Protein AF-A0A3D4FXZ5-F1 (afdb_monomer)

Radius of gyration: 31.07 Å; Cα contacts (8 Å, |Δi|>4): 32; chains: 1; bounding box: 58×15×91 Å

Sequence (94 aa):
VLVVLSLSMVFAALNGDQRVTLRFGLATLYRVPVTAVVFGALILGVVVMLVAGIHSDLKVRRILRERLAEEDREEKARAVDRSQRDLFEGEHPG

Mean predicted aligned error: 10.29 Å

Solvent-accessible surface area (backbone atoms only — not comparable to full-atom values): 5367 Å² total; per-residue (Å²): 107,67,70,58,53,52,50,51,50,52,50,41,69,77,31,65,84,42,56,40,71,48,75,71,87,87,50,73,48,74,68,40,43,48,51,58,52,55,56,47,51,53,52,49,50,54,51,52,52,51,53,53,48,52,55,49,52,54,50,52,54,48,54,54,50,52,52,54,56,50,52,55,50,55,51,51,53,52,52,53,53,50,55,48,50,57,60,65,67,70,68,70,83,125

Secondary structure (DSSP, 8-state):
-HHHHHHHHHHHHHHTT-EEEEE-SS-EEEEEEHHHHHHHHHHHHHHHHHHHHHHHHHHHHHHHHHHHHHHHHHHHHHHHHHHHHHHHHTT---

Foldseek 3Di:
DVVVVVVLVVCCVVQVQPFDWDDPPVDIDGRHRPNCVVVVVVVVVVVVVVVVVVVVVVVVVVVVVVVVVVVVVVVVVVVVVVVVVVVVVVPDDD

Nearest PDB structures (foldseek):
  6nr9-assembly1_6  TM=3.259E-01  e=6.014E+00  Homo sapiens

pLDDT: mean 88.11, std 11.76, range [48.38, 98.25]

Structure (mmCIF, N/CA/C/O backbone):
data_AF-A0A3D4FXZ5-F1
#
_entry.id   AF-A0A3D4FXZ5-F1
#
loop_
_atom_site.group_PDB
_atom_site.id
_atom_site.type_symbol
_atom_site.label_atom_id
_atom_site.label_alt_id
_atom_site.label_comp_id
_atom_site.label_asym_id
_atom_site.label_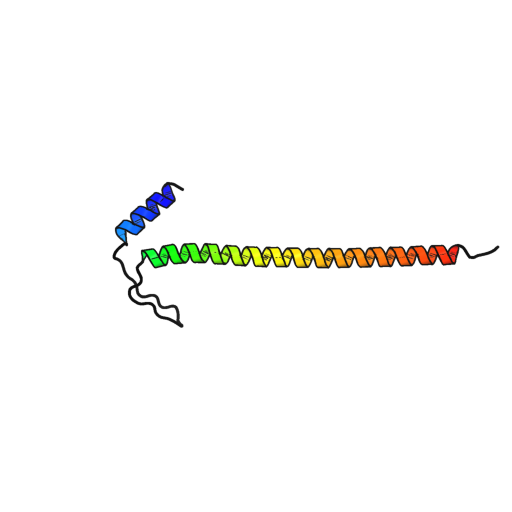entity_id
_atom_site.label_seq_id
_atom_site.pdbx_PDB_ins_code
_atom_site.Cartn_x
_atom_site.Cartn_y
_atom_site.Cartn_z
_atom_site.occupancy
_atom_site.B_iso_or_equiv
_atom_site.auth_seq_id
_atom_site.auth_comp_id
_atom_site.auth_asym_id
_atom_site.auth_atom_id
_atom_site.pdbx_PDB_model_num
ATOM 1 N N . VAL A 1 1 ? -17.551 4.157 -1.892 1.00 88.69 1 VAL A N 1
ATOM 2 C CA . VAL A 1 1 ? -17.009 5.124 -0.903 1.00 88.69 1 VAL A CA 1
ATOM 3 C C . VAL A 1 1 ? -17.890 5.224 0.335 1.00 88.69 1 VAL A C 1
ATOM 5 O O . VAL A 1 1 ? -17.376 4.950 1.407 1.00 88.69 1 VAL A O 1
ATOM 8 N N . LEU A 1 2 ? -19.197 5.509 0.211 1.00 95.44 2 LEU A N 1
ATOM 9 C CA . LEU A 1 2 ? -20.112 5.593 1.366 1.00 95.44 2 LEU A CA 1
ATOM 10 C C . LEU A 1 2 ? -20.055 4.365 2.285 1.00 95.44 2 LEU A C 1
ATOM 12 O O . LEU A 1 2 ? -19.761 4.525 3.456 1.00 95.44 2 LEU A O 1
ATOM 16 N N . VAL A 1 3 ? -20.206 3.150 1.743 1.00 96.75 3 VAL A N 1
ATOM 17 C CA . VAL A 1 3 ? -20.126 1.900 2.530 1.00 96.75 3 VAL A CA 1
ATOM 18 C C . VAL A 1 3 ? -18.813 1.783 3.310 1.00 96.75 3 VAL A C 1
ATOM 20 O O . VAL A 1 3 ? -18.818 1.405 4.476 1.00 96.75 3 VAL A O 1
ATOM 23 N N . VAL A 1 4 ? 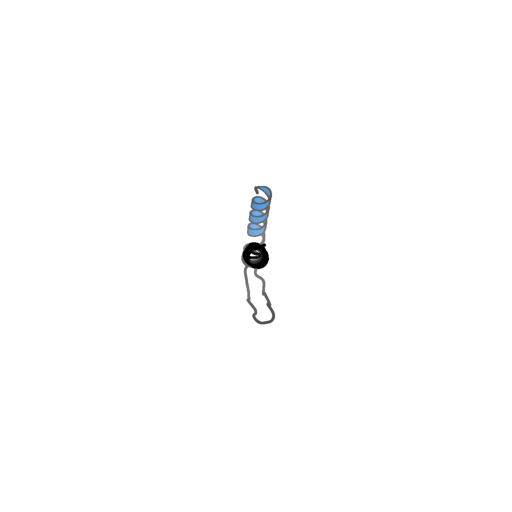-17.692 2.140 2.678 1.00 92.69 4 VAL A N 1
ATOM 24 C CA . VAL A 1 4 ? -16.367 2.097 3.311 1.00 92.69 4 VAL A CA 1
ATOM 25 C C . VAL A 1 4 ? -16.303 3.098 4.461 1.00 92.69 4 VAL A C 1
ATOM 27 O O . VAL A 1 4 ? -15.902 2.724 5.555 1.00 92.69 4 VAL A O 1
ATOM 30 N N . LEU A 1 5 ? -16.766 4.333 4.245 1.00 94.81 5 LEU A N 1
ATOM 31 C CA . LEU A 1 5 ? -16.819 5.360 5.287 1.00 94.81 5 LEU A CA 1
ATOM 32 C C . LEU A 1 5 ? -17.716 4.938 6.455 1.00 94.81 5 LEU A C 1
ATOM 34 O O . LEU A 1 5 ? -17.315 5.078 7.607 1.00 94.81 5 LEU A O 1
ATOM 38 N N . SER A 1 6 ? -18.892 4.374 6.168 1.00 97.06 6 SER A N 1
ATOM 39 C CA . SER A 1 6 ? -19.811 3.854 7.183 1.00 97.06 6 SER A CA 1
ATOM 40 C C . SER A 1 6 ? -19.146 2.766 8.024 1.00 97.06 6 SER A C 1
ATOM 42 O O . SER A 1 6 ? -19.159 2.847 9.251 1.00 97.06 6 SER A O 1
ATOM 44 N N . LEU A 1 7 ? -18.509 1.781 7.381 1.00 95.31 7 LEU A N 1
ATOM 45 C CA . LEU A 1 7 ? -17.785 0.717 8.078 1.00 95.31 7 LEU A CA 1
ATOM 46 C C . LEU A 1 7 ? -16.626 1.269 8.906 1.00 95.31 7 LEU A C 1
ATOM 48 O O . LEU A 1 7 ? -16.460 0.866 10.052 1.00 95.31 7 LEU A O 1
ATOM 52 N N . SER A 1 8 ? -15.838 2.196 8.357 1.00 93.62 8 SER A N 1
ATOM 53 C CA . SER A 1 8 ? -14.726 2.823 9.074 1.00 93.62 8 SER A CA 1
ATOM 54 C C . SER A 1 8 ? -15.200 3.579 10.312 1.00 93.62 8 SER A C 1
ATOM 56 O O . SER A 1 8 ? -14.563 3.485 11.359 1.00 93.62 8 SER A O 1
ATOM 58 N N . MET A 1 9 ? -16.324 4.291 10.218 1.00 94.69 9 MET A N 1
ATOM 59 C CA . MET A 1 9 ? -16.892 5.042 11.335 1.00 94.69 9 MET A CA 1
ATOM 60 C C . MET A 1 9 ? -17.432 4.111 12.425 1.00 94.69 9 MET A C 1
ATOM 62 O O . MET A 1 9 ? -17.119 4.308 13.597 1.00 94.69 9 MET A O 1
ATOM 66 N N . VAL A 1 10 ? -18.163 3.054 12.049 1.00 95.50 10 VAL A N 1
ATOM 67 C CA . VAL A 1 10 ? -18.631 2.018 12.989 1.00 95.50 10 VAL A CA 1
ATOM 68 C C . VAL A 1 10 ? -17.447 1.318 13.650 1.00 95.50 10 VAL A C 1
ATOM 70 O O . VAL A 1 10 ? -17.409 1.178 14.869 1.00 95.50 10 VAL A O 1
ATOM 73 N N . PHE A 1 11 ? -16.442 0.929 12.869 1.00 94.06 11 PHE A N 1
ATOM 74 C CA . PHE A 1 11 ? -15.235 0.295 13.382 1.00 94.06 11 PHE A CA 1
ATOM 75 C C . PHE A 1 11 ? -14.514 1.190 14.396 1.00 94.06 11 PHE A C 1
ATOM 77 O O . PHE A 1 11 ? -14.183 0.732 15.488 1.00 94.06 11 PHE A O 1
ATOM 84 N N . ALA A 1 12 ? -14.315 2.468 14.069 1.00 92.38 12 ALA A N 1
ATOM 85 C CA . ALA A 1 12 ? -13.674 3.423 14.964 1.00 92.38 12 ALA A CA 1
ATOM 86 C C . ALA A 1 12 ? -14.484 3.649 16.249 1.00 92.38 12 ALA A C 1
ATOM 88 O O . ALA A 1 12 ? -13.897 3.690 17.327 1.00 92.38 12 ALA A O 1
ATOM 89 N N . ALA A 1 13 ? -15.813 3.738 16.151 1.00 92.75 13 ALA A N 1
ATOM 90 C CA . ALA A 1 13 ? -16.690 3.898 17.308 1.00 92.75 13 ALA A CA 1
ATOM 91 C C . ALA A 1 13 ? -16.638 2.683 18.249 1.00 92.75 13 ALA A C 1
ATOM 93 O O . ALA A 1 13 ? -16.564 2.851 19.463 1.00 92.75 13 ALA A O 1
ATOM 94 N N . LEU A 1 14 ? -16.623 1.465 17.700 1.00 94.25 14 LEU A N 1
ATOM 95 C CA . LEU A 1 14 ? -16.597 0.227 18.488 1.00 94.25 14 LEU A CA 1
ATOM 96 C C . LEU A 1 14 ? -15.221 -0.080 19.097 1.00 94.25 14 LEU A C 1
ATOM 98 O O . LEU A 1 14 ? -15.145 -0.741 20.126 1.00 94.25 14 LEU A O 1
ATOM 102 N N . ASN A 1 15 ? -14.136 0.386 18.472 1.00 93.19 15 ASN A N 1
ATOM 103 C CA . ASN A 1 15 ? -12.764 0.018 18.844 1.00 93.19 15 ASN A CA 1
ATOM 104 C C . ASN A 1 15 ? -11.939 1.201 19.381 1.00 93.19 15 ASN A C 1
ATOM 106 O O . ASN A 1 15 ? -10.730 1.064 19.566 1.00 93.19 15 ASN A O 1
ATOM 110 N N . GLY A 1 16 ? -12.555 2.365 19.614 1.00 84.38 16 GLY A N 1
ATOM 111 C CA . GLY A 1 16 ? -11.852 3.614 19.931 1.00 84.38 16 GLY A CA 1
ATOM 112 C C . GLY A 1 16 ? -10.969 3.556 21.181 1.00 84.38 16 GLY A C 1
ATOM 113 O O . GLY A 1 16 ? -9.898 4.160 21.193 1.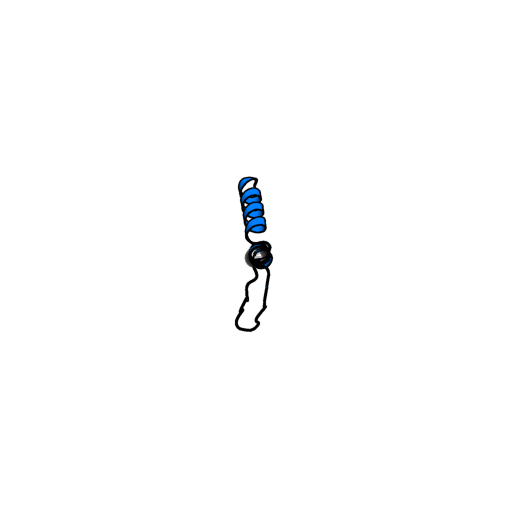00 84.38 16 GLY A O 1
ATOM 114 N N . ASP A 1 17 ? -11.371 2.786 22.195 1.00 90.38 17 ASP A N 1
ATOM 115 C CA . ASP A 1 17 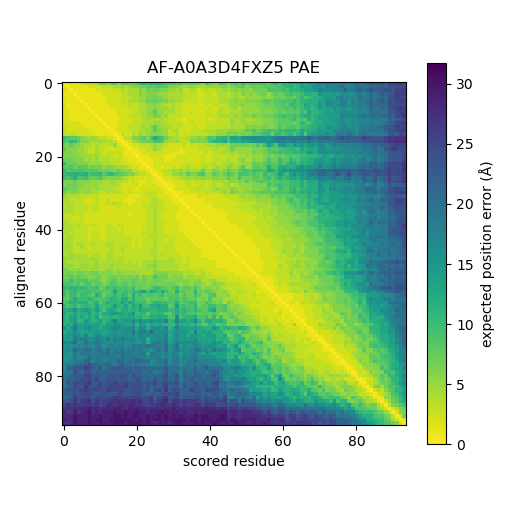? -10.593 2.592 23.428 1.00 90.38 17 ASP A CA 1
ATOM 116 C C . ASP A 1 17 ? -9.820 1.259 23.458 1.00 90.38 17 ASP A C 1
ATOM 118 O O . ASP A 1 17 ? -9.035 0.984 24.369 1.00 90.38 17 ASP A O 1
ATOM 122 N N . GLN A 1 18 ? -9.986 0.415 22.433 1.00 93.81 18 GLN A N 1
ATOM 123 C CA . GLN A 1 18 ? -9.304 -0.870 22.383 1.00 93.81 18 GLN A CA 1
ATOM 124 C C . GLN A 1 18 ? -7.825 -0.672 22.057 1.00 93.81 18 GLN A C 1
ATOM 126 O O . GLN A 1 18 ? -7.447 -0.072 21.046 1.00 93.81 18 GLN A O 1
ATOM 131 N N . ARG A 1 19 ? -6.966 -1.219 22.919 1.00 95.38 19 ARG A N 1
ATOM 132 C CA . ARG A 1 19 ? -5.510 -1.132 22.799 1.00 95.38 19 ARG A CA 1
ATOM 133 C C . ARG A 1 19 ? -4.899 -2.520 22.740 1.00 95.38 19 ARG A C 1
ATOM 135 O O . ARG A 1 19 ? -5.280 -3.405 23.499 1.00 95.38 19 ARG A O 1
ATOM 142 N N . VAL A 1 20 ? -3.918 -2.688 21.866 1.00 94.75 20 VAL A N 1
ATOM 143 C CA . VAL A 1 20 ? -3.225 -3.954 21.616 1.00 94.75 20 VAL A CA 1
ATOM 144 C C . VAL A 1 20 ? -1.717 -3.783 21.744 1.00 94.75 20 VAL A C 1
ATOM 146 O O . VAL A 1 20 ? -1.174 -2.687 21.598 1.00 94.75 20 VAL A O 1
ATOM 149 N N . THR A 1 21 ? -1.030 -4.881 22.031 1.00 96.25 21 THR A N 1
ATOM 150 C CA . THR A 1 21 ? 0.433 -4.933 22.008 1.00 96.25 21 THR A CA 1
ATOM 151 C C . THR A 1 21 ? 0.871 -5.510 20.670 1.00 96.25 21 THR A C 1
ATOM 153 O O . THR A 1 21 ? 0.532 -6.649 20.353 1.00 96.25 21 THR A O 1
ATOM 156 N N . LEU A 1 22 ? 1.622 -4.741 19.884 1.00 95.19 22 LEU A N 1
ATOM 157 C CA . LEU A 1 22 ? 2.171 -5.187 18.607 1.00 95.19 22 LEU A CA 1
ATOM 158 C C . LEU A 1 22 ? 3.608 -5.649 18.790 1.00 95.19 22 LEU A C 1
ATOM 160 O O . LEU A 1 22 ? 4.444 -4.914 19.308 1.00 95.19 22 LEU A O 1
ATOM 164 N N . ARG A 1 23 ? 3.904 -6.859 18.320 1.00 95.12 23 ARG A N 1
ATOM 165 C CA . ARG A 1 23 ? 5.250 -7.435 18.313 1.00 95.12 23 ARG A CA 1
ATOM 166 C C . ARG A 1 23 ? 5.690 -7.616 16.866 1.00 95.12 23 ARG A C 1
ATOM 168 O O . ARG A 1 23 ? 5.134 -8.443 16.156 1.00 95.12 23 ARG A O 1
ATOM 175 N N . PHE A 1 24 ? 6.703 -6.866 16.454 1.00 91.50 24 PHE A N 1
ATOM 176 C CA . PHE A 1 24 ? 7.275 -6.891 15.102 1.00 91.50 24 PHE A CA 1
ATOM 177 C C . PHE A 1 24 ? 8.547 -7.752 15.015 1.00 91.50 24 PHE A C 1
ATOM 179 O O . PHE A 1 24 ? 9.336 -7.617 14.085 1.00 91.50 24 PHE A O 1
ATOM 186 N N . GLY A 1 25 ? 8.805 -8.592 16.021 1.00 92.69 25 GLY A N 1
ATOM 187 C CA . GLY A 1 25 ? 10.046 -9.361 16.158 1.00 92.69 25 GLY A CA 1
ATOM 188 C C . GLY A 1 25 ? 11.206 -8.521 16.702 1.00 92.69 25 GLY A C 1
ATOM 189 O O . GLY A 1 25 ? 11.719 -8.831 17.771 1.00 92.69 25 GLY A O 1
ATOM 190 N N . LEU A 1 26 ? 11.566 -7.430 16.017 1.00 94.69 26 LEU A N 1
ATOM 191 C CA . LEU A 1 26 ? 12.666 -6.526 16.405 1.00 94.69 26 LEU A CA 1
ATOM 192 C C . LEU A 1 26 ? 12.239 -5.418 17.378 1.00 94.69 26 LEU A C 1
ATOM 194 O O . LEU A 1 26 ? 13.060 -4.872 18.108 1.00 94.69 26 LEU A O 1
ATOM 198 N N . ALA A 1 27 ? 10.951 -5.078 17.385 1.00 93.56 27 ALA A N 1
ATOM 199 C CA . ALA A 1 27 ? 10.384 -4.034 18.226 1.00 93.56 27 ALA A CA 1
ATOM 200 C C . ALA A 1 27 ? 9.034 -4.479 18.788 1.00 93.56 27 ALA A C 1
ATOM 202 O O . ALA A 1 27 ? 8.286 -5.216 18.139 1.00 93.56 27 ALA A O 1
ATOM 203 N N . THR A 1 28 ? 8.712 -4.014 19.993 1.00 94.69 28 THR A N 1
ATOM 204 C CA . THR A 1 28 ? 7.398 -4.220 20.609 1.00 94.69 28 THR A CA 1
ATOM 205 C C . THR A 1 28 ? 6.791 -2.873 20.959 1.00 94.69 28 THR A C 1
ATOM 207 O O . THR A 1 28 ? 7.400 -2.084 21.677 1.00 94.69 28 THR A O 1
ATOM 210 N N . LEU A 1 29 ? 5.591 -2.617 20.449 1.00 94.62 29 LEU A N 1
ATOM 211 C CA . LEU A 1 29 ? 4.814 -1.424 20.740 1.00 94.62 29 LEU A CA 1
ATOM 212 C C . LEU A 1 29 ? 3.656 -1.808 21.657 1.00 94.62 29 LEU A C 1
ATOM 214 O O . LEU A 1 29 ? 2.802 -2.618 21.301 1.00 94.62 29 LEU A O 1
ATOM 218 N N . TYR A 1 30 ? 3.632 -1.225 22.850 1.00 95.31 30 TYR A N 1
ATOM 219 C CA . TYR A 1 30 ? 2.624 -1.520 23.861 1.00 95.31 30 TYR A CA 1
ATOM 220 C C . TYR A 1 30 ? 1.450 -0.547 23.781 1.00 95.31 30 TYR A C 1
ATOM 222 O O . TYR A 1 30 ? 1.634 0.647 23.553 1.00 95.31 30 TYR A O 1
ATOM 230 N N . ARG A 1 31 ? 0.241 -1.059 24.049 1.00 94.19 31 ARG A N 1
ATOM 231 C CA . ARG A 1 31 ? -0.999 -0.270 24.190 1.00 94.19 31 ARG A CA 1
ATOM 232 C C . ARG A 1 31 ? -1.327 0.620 22.980 1.00 94.19 31 ARG A C 1
ATOM 234 O O . ARG A 1 31 ? -1.867 1.720 23.140 1.00 94.19 31 ARG A O 1
ATOM 241 N N . VAL A 1 32 ? -1.039 0.125 21.782 1.00 94.62 32 VAL A N 1
ATOM 242 C CA . VAL A 1 32 ? -1.345 0.803 20.522 1.00 94.62 32 VAL A CA 1
ATOM 243 C C . VAL A 1 32 ? -2.855 0.742 20.276 1.00 94.62 32 VAL A C 1
ATOM 245 O O . VAL A 1 32 ? -3.418 -0.352 20.346 1.00 94.62 32 VAL A O 1
ATOM 248 N N . PRO A 1 33 ? -3.533 1.867 19.993 1.00 95.12 33 PRO A N 1
ATOM 249 C CA . PRO A 1 33 ? -4.947 1.854 19.628 1.00 95.12 33 PRO A CA 1
ATOM 250 C C . PRO A 1 33 ? -5.191 0.976 18.396 1.00 95.12 33 PRO A C 1
ATOM 252 O O . PRO A 1 33 ? -4.500 1.123 17.387 1.00 95.12 33 PRO A O 1
ATOM 255 N N . VAL A 1 34 ? -6.182 0.084 18.449 1.00 94.81 34 VAL A N 1
ATOM 256 C CA . VAL A 1 34 ? -6.512 -0.830 17.337 1.00 94.81 34 VAL A CA 1
ATOM 257 C C . VAL A 1 34 ? -6.851 -0.056 16.065 1.00 94.81 34 VAL A C 1
ATOM 259 O O . VAL A 1 34 ? -6.444 -0.439 14.969 1.00 94.81 34 VAL A O 1
ATOM 262 N N . THR A 1 35 ? -7.533 1.078 16.208 1.00 93.62 35 THR A N 1
ATOM 263 C CA . THR A 1 35 ? -7.840 1.985 15.099 1.00 93.62 35 THR A CA 1
ATOM 264 C C . THR A 1 35 ? -6.570 2.455 14.389 1.00 93.62 35 THR A C 1
ATOM 266 O O . THR A 1 35 ? -6.468 2.321 13.171 1.00 93.62 35 THR A O 1
ATOM 269 N N . ALA A 1 36 ? -5.561 2.911 15.137 1.00 92.81 36 ALA A N 1
ATOM 270 C CA . ALA A 1 36 ? -4.280 3.341 14.581 1.00 92.81 36 ALA A CA 1
ATOM 271 C C . ALA A 1 36 ? -3.555 2.206 13.842 1.00 92.81 36 ALA A C 1
ATOM 273 O O . ALA A 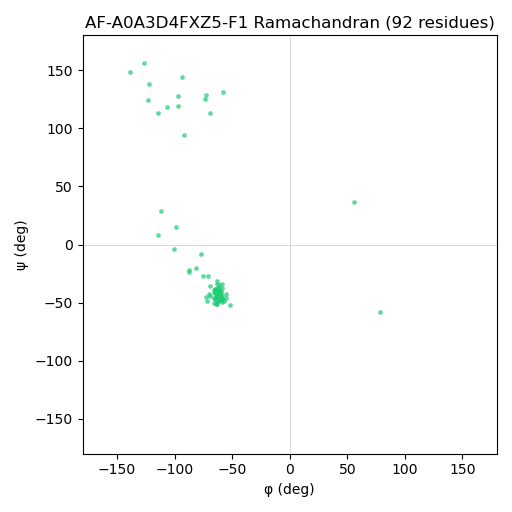1 36 ? -2.959 2.443 12.795 1.00 92.81 36 ALA A O 1
ATOM 274 N N . VAL A 1 37 ? -3.644 0.972 14.346 1.00 95.12 37 VAL A N 1
ATOM 275 C CA . VAL A 1 37 ? -3.052 -0.209 13.697 1.00 95.12 37 VAL A CA 1
ATOM 276 C C . VAL A 1 37 ? -3.710 -0.480 12.349 1.00 95.12 37 VAL A C 1
ATOM 278 O O . VAL A 1 37 ? -3.014 -0.613 11.346 1.00 95.12 37 VAL A O 1
ATOM 281 N N . VAL A 1 38 ? -5.042 -0.541 12.309 1.00 94.56 38 VAL A N 1
ATOM 282 C CA . VAL A 1 38 ? -5.782 -0.868 11.082 1.00 94.56 38 VAL A CA 1
ATOM 283 C C . VAL A 1 38 ? -5.608 0.222 10.029 1.00 94.56 38 VAL A C 1
ATOM 285 O O . VAL A 1 38 ? -5.229 -0.078 8.897 1.00 94.56 38 VAL A O 1
ATOM 288 N N . PHE A 1 39 ? -5.818 1.490 10.389 1.00 94.56 39 PHE A N 1
ATOM 289 C CA . PHE A 1 39 ? -5.631 2.595 9.446 1.00 94.56 39 PHE A CA 1
ATOM 290 C C . PHE A 1 39 ? -4.165 2.739 9.027 1.00 94.56 39 PHE A C 1
ATOM 292 O O . PHE A 1 39 ? -3.887 2.945 7.847 1.00 94.56 39 PHE A O 1
ATOM 299 N N . GLY A 1 40 ? -3.223 2.562 9.957 1.00 95.62 40 GLY A N 1
ATOM 300 C CA . GLY A 1 40 ? -1.793 2.571 9.663 1.00 95.62 40 GLY A CA 1
ATOM 301 C C . GLY A 1 40 ? -1.391 1.477 8.675 1.00 95.62 40 GLY A C 1
ATOM 302 O O . GLY A 1 40 ? -0.651 1.752 7.736 1.00 95.62 40 GLY A O 1
ATOM 303 N N . ALA A 1 41 ? -1.926 0.263 8.822 1.00 95.31 41 ALA A N 1
ATOM 304 C CA . ALA A 1 41 ? -1.680 -0.837 7.893 1.00 95.31 41 ALA A CA 1
ATOM 305 C C . ALA A 1 41 ? -2.234 -0.552 6.488 1.00 95.31 41 ALA A C 1
ATOM 307 O O . ALA A 1 41 ? -1.559 -0.838 5.500 1.00 95.31 41 ALA A O 1
ATOM 308 N N . LEU A 1 42 ? -3.423 0.055 6.384 1.00 95.19 42 LEU A N 1
ATOM 309 C CA . LEU A 1 42 ? -3.990 0.467 5.095 1.00 95.19 42 LEU A CA 1
ATOM 310 C C . LEU A 1 42 ? -3.112 1.515 4.404 1.00 95.19 42 LEU A C 1
ATOM 312 O O . LEU A 1 42 ? -2.776 1.356 3.231 1.00 95.19 42 LEU A O 1
ATOM 316 N N . ILE A 1 43 ? -2.704 2.556 5.136 1.00 96.81 43 ILE A N 1
ATOM 317 C CA . ILE A 1 43 ? -1.812 3.600 4.614 1.00 96.81 43 ILE A CA 1
ATOM 318 C C . ILE A 1 43 ? -0.486 2.980 4.169 1.00 96.81 43 ILE A C 1
ATOM 320 O O . ILE A 1 43 ? -0.025 3.246 3.061 1.00 96.81 43 ILE A O 1
ATOM 324 N N . LEU A 1 44 ? 0.102 2.113 4.996 1.00 97.25 44 LEU A N 1
ATOM 325 C CA . LEU A 1 44 ? 1.347 1.428 4.668 1.00 97.25 44 LEU A CA 1
ATOM 326 C C . LEU A 1 44 ? 1.205 0.580 3.399 1.00 97.25 44 LEU A C 1
ATOM 328 O O . LEU A 1 44 ? 2.086 0.626 2.547 1.00 97.25 44 LEU A O 1
ATOM 332 N N . GLY A 1 45 ? 0.092 -0.137 3.230 1.00 97.25 45 GLY A N 1
ATOM 333 C CA . GLY A 1 45 ? -0.189 -0.907 2.018 1.00 97.25 45 GLY A CA 1
ATOM 334 C C . GLY A 1 45 ? -0.222 -0.036 0.760 1.00 97.25 45 GLY A C 1
ATOM 335 O O . GLY A 1 45 ? 0.404 -0.380 -0.243 1.00 97.25 45 GLY A O 1
ATOM 336 N N . VAL A 1 46 ? -0.878 1.127 0.827 1.00 97.56 46 VAL A N 1
ATOM 337 C CA . VAL A 1 46 ? -0.908 2.095 -0.283 1.00 97.56 46 VAL A CA 1
ATOM 338 C C . VAL A 1 46 ? 0.494 2.613 -0.599 1.00 97.56 46 VAL A C 1
ATOM 340 O O . VAL A 1 46 ? 0.883 2.650 -1.766 1.00 97.56 46 VAL A O 1
ATOM 343 N N . VAL A 1 47 ? 1.279 2.967 0.422 1.00 98.25 47 VAL A N 1
ATOM 344 C CA . VAL A 1 47 ? 2.662 3.435 0.244 1.00 98.25 47 VAL A CA 1
ATOM 345 C C . VAL A 1 47 ? 3.531 2.351 -0.392 1.00 98.25 47 VAL A C 1
ATOM 347 O O . VAL A 1 47 ? 4.241 2.629 -1.356 1.00 98.25 47 VAL A O 1
ATOM 350 N N . VAL A 1 48 ? 3.455 1.110 0.093 1.00 98.06 48 VAL A N 1
ATOM 351 C CA . VAL A 1 48 ? 4.212 -0.023 -0.464 1.00 98.06 48 VAL A CA 1
ATOM 352 C C . VAL A 1 48 ? 3.865 -0.233 -1.934 1.00 98.06 48 VAL A C 1
ATOM 354 O O . VAL A 1 48 ? 4.765 -0.343 -2.766 1.00 98.06 48 VAL A O 1
ATOM 357 N N . MET A 1 49 ? 2.576 -0.237 -2.271 1.00 97.50 49 MET A N 1
ATOM 358 C CA . MET A 1 49 ? 2.119 -0.409 -3.649 1.00 97.50 49 MET A CA 1
ATOM 359 C C . MET A 1 49 ? 2.570 0.745 -4.553 1.00 97.50 49 MET A C 1
ATOM 361 O O . MET A 1 49 ? 2.985 0.503 -5.686 1.00 97.50 49 MET A O 1
ATOM 365 N N . LEU A 1 50 ? 2.571 1.983 -4.050 1.00 96.88 50 LEU A N 1
ATOM 366 C CA . LEU A 1 50 ? 3.081 3.147 -4.775 1.00 96.88 50 LEU A CA 1
ATOM 367 C C . LEU A 1 50 ? 4.583 3.022 -5.064 1.00 96.88 50 LEU A C 1
ATOM 369 O O . LEU A 1 50 ? 5.001 3.18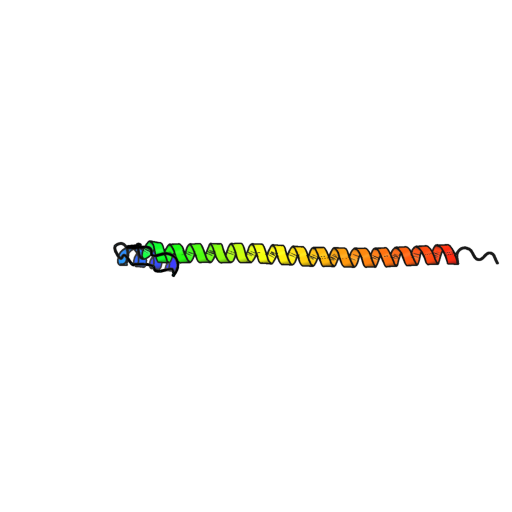1 -6.210 1.00 96.88 50 LEU A O 1
ATOM 373 N N . VAL A 1 51 ? 5.395 2.702 -4.052 1.00 96.94 51 VAL A N 1
ATOM 374 C CA . VAL A 1 51 ? 6.850 2.544 -4.217 1.00 96.94 51 VAL A CA 1
ATOM 375 C C . VAL A 1 51 ? 7.169 1.391 -5.169 1.00 96.94 51 VAL A C 1
ATOM 377 O O . VAL A 1 51 ? 8.002 1.546 -6.065 1.00 96.94 51 VAL A O 1
ATOM 380 N N . ALA A 1 52 ? 6.480 0.257 -5.029 1.00 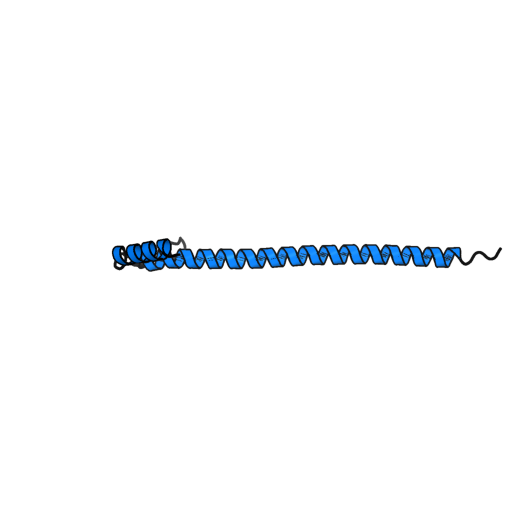96.38 52 ALA A N 1
ATOM 381 C CA . ALA A 1 52 ? 6.634 -0.887 -5.926 1.00 96.38 52 ALA A CA 1
ATOM 382 C C . ALA A 1 52 ? 6.260 -0.537 -7.376 1.00 96.38 52 ALA A C 1
ATOM 384 O O . ALA A 1 52 ? 6.970 -0.923 -8.309 1.00 96.38 52 ALA A O 1
ATOM 385 N N . GLY A 1 53 ? 5.183 0.230 -7.568 1.00 94.62 53 GLY A N 1
ATOM 386 C CA . GLY A 1 53 ? 4.757 0.729 -8.873 1.00 94.62 53 GLY A CA 1
ATOM 387 C C . GLY A 1 53 ? 5.799 1.642 -9.515 1.00 94.62 53 GLY A C 1
ATOM 388 O O . GLY A 1 53 ? 6.196 1.402 -10.652 1.00 94.62 53 GLY A O 1
ATOM 389 N N . ILE A 1 54 ? 6.317 2.626 -8.771 1.00 95.25 54 ILE A N 1
ATOM 390 C CA . ILE A 1 54 ? 7.370 3.539 -9.248 1.00 95.25 54 ILE A CA 1
ATOM 391 C C . ILE A 1 54 ? 8.626 2.759 -9.642 1.00 95.25 54 ILE A C 1
ATOM 393 O O . ILE A 1 54 ? 9.169 2.962 -10.726 1.00 95.25 54 ILE A O 1
ATOM 397 N N . HIS A 1 55 ? 9.089 1.843 -8.789 1.00 93.81 55 HIS A N 1
ATOM 398 C CA . HIS A 1 55 ? 10.278 1.048 -9.089 1.00 93.81 55 HIS A CA 1
ATOM 399 C C . HIS A 1 55 ? 10.074 0.187 -10.345 1.00 93.81 55 HIS A C 1
ATOM 401 O O . HIS A 1 55 ? 10.987 0.043 -11.164 1.00 93.81 55 HIS A O 1
ATOM 407 N N . SER A 1 56 ? 8.886 -0.395 -10.507 1.00 92.94 56 SER A N 1
ATOM 408 C CA . SER A 1 56 ? 8.556 -1.210 -11.678 1.00 92.94 56 SER A CA 1
ATOM 409 C C . SER A 1 56 ? 8.521 -0.368 -12.951 1.00 92.94 56 SER A C 1
ATOM 411 O O . SER A 1 56 ? 9.156 -0.742 -13.936 1.00 92.94 56 SER A O 1
ATOM 413 N N . ASP A 1 57 ? 7.876 0.799 -12.916 1.00 92.50 57 ASP A N 1
ATOM 414 C CA . ASP A 1 57 ? 7.808 1.721 -14.055 1.00 92.50 57 ASP A CA 1
ATOM 415 C C . ASP A 1 57 ? 9.204 2.211 -14.470 1.00 92.50 57 ASP A C 1
ATOM 417 O O . ASP A 1 57 ? 9.577 2.137 -15.641 1.00 92.50 57 ASP A O 1
ATOM 421 N N . LEU A 1 58 ? 10.038 2.617 -13.506 1.00 92.75 58 LEU A N 1
ATOM 422 C CA . LEU A 1 58 ? 11.414 3.045 -13.775 1.00 92.75 58 LEU A CA 1
ATOM 423 C C . LEU A 1 58 ? 12.270 1.919 -14.369 1.00 92.75 58 LEU A C 1
ATOM 425 O O . LEU A 1 58 ? 13.068 2.171 -15.277 1.00 92.75 58 LEU A O 1
ATOM 429 N N . LYS A 1 59 ? 12.101 0.678 -13.897 1.00 94.00 59 LYS A N 1
ATOM 430 C CA . LYS A 1 59 ? 12.791 -0.492 -14.458 1.00 94.00 59 LYS A CA 1
ATOM 431 C C . LYS A 1 59 ? 12.367 -0.737 -15.905 1.00 94.00 59 LYS A C 1
ATOM 433 O O . LYS A 1 59 ? 13.233 -0.926 -16.754 1.00 94.00 59 LYS A O 1
ATOM 438 N N . VAL A 1 60 ? 11.068 -0.693 -16.199 1.00 93.75 60 VAL A N 1
ATOM 439 C CA . VAL A 1 60 ? 10.545 -0.877 -17.563 1.00 93.75 60 VAL A CA 1
ATOM 440 C C . VAL A 1 60 ? 11.064 0.214 -18.496 1.00 93.75 60 VAL A C 1
ATOM 442 O O . VAL A 1 60 ? 11.578 -0.098 -19.569 1.00 93.75 60 VAL A O 1
ATOM 445 N N . ARG A 1 61 ? 11.023 1.483 -18.073 1.00 91.31 61 ARG A N 1
ATOM 446 C CA . ARG A 1 61 ? 11.566 2.605 -18.858 1.00 91.31 61 ARG A CA 1
ATOM 447 C C . ARG A 1 61 ? 13.052 2.450 -19.145 1.00 91.31 61 ARG A C 1
ATOM 449 O O . ARG A 1 61 ? 13.490 2.777 -20.245 1.00 91.31 61 ARG A O 1
ATOM 456 N N . ARG A 1 62 ? 13.829 1.968 -18.170 1.00 91.62 62 ARG A N 1
ATOM 457 C CA . ARG A 1 62 ? 15.256 1.690 -18.362 1.00 91.62 62 ARG A CA 1
ATOM 458 C C . ARG A 1 62 ? 15.462 0.602 -19.412 1.00 91.62 62 ARG A C 1
ATOM 460 O O . ARG A 1 62 ? 16.197 0.842 -20.359 1.00 91.62 62 ARG A O 1
ATOM 467 N N . ILE A 1 63 ? 14.772 -0.530 -19.277 1.00 93.19 63 ILE A N 1
ATOM 468 C CA . ILE A 1 63 ? 14.884 -1.657 -20.214 1.00 93.19 63 ILE A CA 1
ATOM 469 C C . ILE A 1 63 ? 14.512 -1.215 -21.632 1.00 93.19 63 ILE A C 1
ATOM 471 O O . ILE A 1 63 ? 15.245 -1.489 -22.575 1.00 93.19 63 ILE A O 1
ATOM 475 N N . LEU A 1 64 ? 13.404 -0.488 -21.792 1.00 91.12 64 LEU A N 1
ATOM 476 C CA . LEU A 1 64 ? 12.970 -0.023 -23.107 1.00 91.12 64 LEU A CA 1
ATOM 477 C C . LEU A 1 64 ? 13.975 0.959 -23.726 1.00 91.12 64 LEU A C 1
ATOM 479 O O . LEU A 1 64 ? 14.265 0.878 -24.915 1.00 91.12 64 LEU A O 1
ATOM 483 N N . ARG A 1 65 ? 14.554 1.856 -22.918 1.00 91.50 65 ARG A N 1
ATOM 484 C CA . ARG A 1 65 ? 15.605 2.777 -23.374 1.00 91.50 65 ARG A CA 1
ATOM 485 C C . ARG A 1 65 ? 16.876 2.040 -23.792 1.00 91.50 65 ARG A C 1
ATOM 487 O O . ARG A 1 65 ? 17.488 2.426 -24.781 1.00 91.50 65 ARG A O 1
ATOM 494 N N . GLU A 1 66 ? 17.276 1.016 -23.045 1.00 91.81 66 GLU A N 1
ATOM 495 C CA . GLU A 1 66 ? 18.438 0.185 -23.380 1.00 91.81 66 GLU A CA 1
ATOM 496 C C . GLU A 1 66 ? 18.230 -0.539 -24.712 1.00 91.81 66 GLU A C 1
ATOM 498 O O . GLU A 1 66 ? 19.117 -0.490 -25.559 1.00 91.81 66 GLU A O 1
ATOM 503 N N . ARG A 1 67 ? 17.038 -1.106 -24.943 1.00 88.19 67 ARG A N 1
ATOM 504 C CA . ARG A 1 67 ? 16.687 -1.761 -26.213 1.00 88.19 67 ARG A CA 1
ATOM 505 C C . ARG A 1 67 ? 16.693 -0.808 -27.402 1.00 88.19 67 ARG A C 1
ATOM 507 O O . ARG A 1 67 ? 17.315 -1.114 -28.408 1.00 88.19 67 ARG A O 1
ATOM 514 N N . LEU A 1 68 ? 16.091 0.373 -27.269 1.00 88.56 68 LEU A N 1
ATOM 515 C CA . LEU A 1 68 ? 16.108 1.377 -28.342 1.00 88.56 68 LEU A CA 1
ATOM 516 C C . LEU A 1 68 ? 17.530 1.848 -28.679 1.00 88.56 68 LEU A C 1
ATOM 518 O O . LEU A 1 68 ? 17.853 2.080 -29.839 1.00 88.56 68 LEU A O 1
ATOM 522 N N . ALA A 1 69 ? 18.396 1.987 -27.672 1.00 88.38 69 ALA A N 1
ATOM 523 C CA . ALA A 1 69 ? 19.792 2.357 -27.893 1.00 88.38 69 ALA A CA 1
ATOM 524 C C . ALA A 1 69 ? 20.613 1.229 -28.543 1.00 88.38 69 ALA A C 1
ATOM 526 O O . ALA A 1 69 ? 21.621 1.508 -29.191 1.00 88.38 69 ALA A O 1
ATOM 527 N N . GLU A 1 70 ? 20.222 -0.027 -28.339 1.00 88.56 70 GLU A N 1
ATOM 528 C CA . GLU A 1 70 ? 20.813 -1.199 -28.988 1.00 88.56 70 GLU A CA 1
ATOM 529 C C . GLU A 1 70 ? 20.402 -1.250 -30.470 1.00 88.56 70 GLU A C 1
ATOM 531 O O . GLU A 1 70 ? 21.274 -1.286 -31.337 1.00 88.56 70 GLU A O 1
ATOM 536 N N . GLU A 1 71 ? 19.107 -1.091 -30.764 1.00 84.06 71 GLU A N 1
ATOM 537 C CA . GLU A 1 71 ? 18.569 -1.033 -32.133 1.00 84.06 71 GLU A CA 1
ATOM 538 C C . GLU A 1 71 ? 19.167 0.123 -32.960 1.00 84.06 71 GLU A C 1
ATOM 540 O O . GLU A 1 71 ? 19.610 -0.092 -34.090 1.00 84.06 71 GLU A O 1
ATOM 545 N N . ASP A 1 72 ? 19.267 1.334 -32.395 1.00 85.69 72 ASP A N 1
ATOM 546 C CA . ASP A 1 72 ? 19.846 2.505 -33.082 1.00 85.69 72 ASP A CA 1
ATOM 547 C C . ASP A 1 72 ? 21.333 2.303 -33.435 1.00 85.69 72 ASP A C 1
ATOM 549 O O . ASP A 1 72 ? 21.807 2.753 -34.483 1.00 85.69 72 ASP A O 1
ATOM 553 N N . ARG A 1 73 ? 22.096 1.587 -32.597 1.00 85.31 73 ARG A N 1
ATOM 554 C CA . ARG A 1 73 ? 23.497 1.250 -32.910 1.00 85.31 73 ARG A CA 1
ATOM 555 C C . ARG A 1 73 ? 23.598 0.236 -34.040 1.00 85.31 73 ARG A C 1
ATOM 557 O O . ARG A 1 73 ? 24.454 0.402 -34.908 1.00 85.31 73 ARG A O 1
ATOM 564 N N . GLU A 1 74 ? 22.757 -0.792 -34.040 1.00 84.25 74 GLU A N 1
ATOM 565 C CA . GLU A 1 74 ? 22.729 -1.795 -35.110 1.00 84.25 74 GLU A CA 1
ATOM 566 C C . GLU A 1 74 ? 22.303 -1.186 -36.450 1.00 84.25 74 GLU A C 1
ATOM 568 O O . GLU A 1 74 ? 22.858 -1.522 -37.500 1.00 84.25 74 GLU A O 1
ATOM 573 N N . GLU A 1 75 ? 21.343 -0.262 -36.443 1.00 80.25 75 GLU A N 1
ATOM 574 C CA . GLU A 1 75 ? 20.927 0.459 -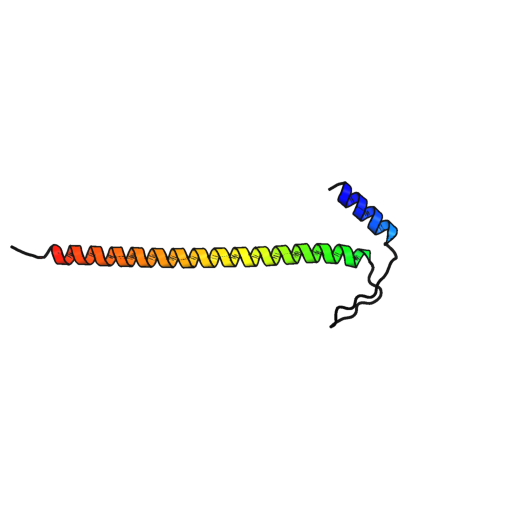37.645 1.00 80.25 75 GLU A CA 1
ATOM 575 C C . GLU A 1 75 ? 22.046 1.353 -38.190 1.00 80.25 75 GLU A C 1
ATOM 577 O O . GLU A 1 75 ? 22.369 1.272 -39.378 1.00 80.25 75 GLU A O 1
ATOM 582 N N . LYS A 1 76 ? 22.719 2.125 -37.329 1.00 83.19 76 LYS A N 1
ATOM 583 C CA . LYS A 1 76 ? 23.884 2.936 -37.724 1.00 83.19 76 LYS A CA 1
ATOM 584 C C . LYS A 1 76 ? 25.038 2.087 -38.245 1.00 83.19 76 LYS A C 1
ATOM 586 O O . LYS A 1 76 ? 25.635 2.449 -39.255 1.00 83.19 76 LYS A O 1
ATOM 591 N N . ALA A 1 77 ? 25.335 0.956 -37.608 1.00 81.44 77 ALA A N 1
ATOM 592 C CA . ALA A 1 77 ? 26.374 0.038 -38.072 1.00 81.44 77 ALA A CA 1
ATOM 593 C C . ALA A 1 77 ? 26.064 -0.504 -39.478 1.00 81.44 77 ALA A C 1
ATOM 595 O O . ALA A 1 77 ? 26.939 -0.500 -40.343 1.00 81.44 77 ALA A O 1
ATOM 596 N N . ARG A 1 78 ? 24.805 -0.883 -39.744 1.00 78.69 78 ARG A N 1
ATOM 597 C CA . ARG A 1 78 ? 24.353 -1.305 -41.083 1.00 78.69 78 ARG A CA 1
ATOM 598 C C . ARG A 1 78 ? 24.407 -0.177 -42.115 1.00 78.69 78 ARG A C 1
ATOM 600 O O . ARG A 1 78 ? 24.762 -0.426 -43.264 1.00 78.69 78 ARG A O 1
ATOM 607 N N . ALA A 1 79 ? 24.054 1.050 -41.735 1.00 78.69 79 ALA A N 1
ATOM 608 C CA . ALA A 1 79 ? 24.125 2.205 -42.629 1.00 78.69 79 ALA A CA 1
ATOM 609 C C . ALA A 1 79 ? 25.574 2.539 -43.023 1.00 78.69 79 ALA A C 1
ATOM 611 O O . ALA A 1 79 ? 25.846 2.793 -44.196 1.00 78.69 79 ALA A O 1
ATOM 612 N N . VAL A 1 80 ? 26.504 2.484 -42.064 1.00 79.12 80 VAL A N 1
ATOM 613 C CA . VAL A 1 80 ? 27.938 2.701 -42.303 1.00 79.12 80 VAL A CA 1
ATOM 614 C C . VAL A 1 80 ? 28.512 1.630 -43.232 1.00 79.12 80 VAL A C 1
ATOM 616 O O . VAL A 1 80 ? 29.208 1.981 -44.182 1.00 79.12 80 VAL A O 1
ATOM 619 N N . ASP A 1 81 ? 28.182 0.355 -43.021 1.00 75.81 81 ASP A N 1
ATOM 620 C CA . ASP A 1 81 ? 28.615 -0.743 -43.900 1.00 75.81 81 ASP A CA 1
ATOM 621 C C . ASP A 1 81 ? 28.132 -0.550 -45.348 1.00 75.81 81 ASP A C 1
ATOM 623 O O . ASP A 1 81 ? 28.922 -0.623 -46.290 1.00 75.81 81 ASP A O 1
ATOM 627 N N . ARG A 1 82 ? 26.854 -0.187 -45.533 1.00 72.69 82 ARG A N 1
ATOM 628 C CA . ARG A 1 82 ? 26.295 0.106 -46.863 1.00 72.69 82 ARG A CA 1
ATOM 629 C C . ARG A 1 82 ? 26.998 1.287 -47.534 1.00 72.69 82 ARG A C 1
ATOM 631 O O . ARG A 1 82 ? 27.397 1.170 -48.685 1.00 72.69 82 ARG A O 1
ATOM 638 N N . SER A 1 83 ? 27.210 2.384 -46.804 1.00 74.44 83 SER A N 1
ATOM 639 C CA . SER A 1 83 ? 27.916 3.554 -47.348 1.00 74.44 83 SER A CA 1
ATOM 640 C C . SER A 1 83 ? 29.365 3.256 -47.738 1.00 74.44 83 SER A C 1
ATOM 642 O O . SER A 1 83 ? 29.878 3.854 -48.678 1.00 74.44 83 SER A O 1
ATOM 644 N N . GLN A 1 84 ? 30.025 2.324 -47.041 1.00 72.25 84 GLN A N 1
ATOM 645 C CA . GLN A 1 84 ? 31.373 1.891 -47.395 1.00 72.25 84 GLN A CA 1
ATOM 646 C C . GLN A 1 84 ? 31.357 1.031 -48.658 1.00 72.25 84 GLN A C 1
ATOM 648 O O . GLN A 1 84 ? 32.154 1.287 -49.553 1.00 72.25 84 GLN A O 1
ATOM 653 N N . ARG A 1 85 ? 30.438 0.062 -48.781 1.00 67.81 85 ARG A N 1
ATOM 654 C CA . ARG A 1 85 ? 30.298 -0.732 -50.018 1.00 67.81 85 ARG A CA 1
ATOM 655 C C . ARG A 1 85 ? 30.073 0.150 -51.242 1.00 67.81 85 ARG A C 1
ATOM 657 O O . ARG A 1 85 ? 30.795 -0.019 -52.217 1.00 67.81 85 ARG A O 1
ATOM 664 N N . ASP A 1 86 ? 29.178 1.131 -51.150 1.00 68.38 86 ASP A N 1
ATOM 665 C CA . ASP A 1 86 ? 28.905 2.062 -52.251 1.00 68.38 86 ASP A CA 1
ATOM 666 C C . ASP A 1 86 ? 30.151 2.892 -52.636 1.00 68.38 86 ASP A C 1
ATOM 668 O O . ASP A 1 86 ? 30.373 3.169 -53.815 1.00 68.38 86 ASP A O 1
ATOM 672 N N . LEU A 1 87 ? 30.998 3.257 -51.662 1.00 65.19 87 LEU A N 1
ATOM 673 C CA . LEU A 1 87 ? 32.249 3.987 -51.902 1.00 65.19 87 LEU A CA 1
ATOM 674 C C . LEU A 1 87 ? 33.304 3.125 -52.619 1.00 65.19 87 LEU A C 1
ATOM 676 O O . LEU A 1 87 ? 34.039 3.640 -53.454 1.00 65.19 87 LEU A O 1
ATOM 680 N N . PHE A 1 88 ? 33.366 1.824 -52.326 1.00 64.38 88 PHE A N 1
ATOM 681 C CA . PHE A 1 88 ? 34.323 0.901 -52.952 1.00 64.38 88 PHE A CA 1
ATOM 682 C C . PHE A 1 88 ? 33.816 0.283 -54.270 1.00 64.38 88 PHE A C 1
ATOM 684 O O . PHE A 1 88 ? 34.631 -0.138 -55.087 1.00 64.38 88 PHE A O 1
ATOM 691 N N . GLU A 1 89 ? 32.502 0.244 -54.518 1.00 60.00 89 GLU A N 1
ATOM 692 C CA . GLU A 1 89 ? 31.916 -0.175 -55.807 1.00 60.00 89 GLU A CA 1
ATOM 693 C C . GLU A 1 89 ? 31.921 0.950 -56.862 1.00 60.00 89 GLU A C 1
ATOM 695 O O . GLU A 1 89 ? 31.888 0.663 -58.058 1.00 60.00 89 GLU A O 1
ATOM 700 N N . GLY A 1 90 ? 32.030 2.220 -56.453 1.00 58.12 90 GLY A N 1
ATOM 701 C CA . GLY A 1 90 ? 32.141 3.373 -57.358 1.00 58.12 90 GLY A CA 1
ATOM 702 C C . GLY A 1 90 ? 33.521 3.581 -57.999 1.00 58.12 90 GLY A C 1
ATOM 703 O O . GLY A 1 90 ? 33.647 4.414 -58.895 1.00 58.12 90 GLY A O 1
ATOM 704 N N . GLU A 1 91 ? 34.549 2.836 -57.575 1.00 54.53 91 GLU A N 1
ATOM 705 C CA . GLU A 1 91 ? 35.951 3.063 -57.965 1.00 54.53 91 GLU A CA 1
ATOM 706 C C . GLU A 1 91 ? 36.534 1.960 -58.867 1.00 54.53 91 GLU A C 1
ATOM 708 O O . GLU A 1 91 ? 37.741 1.730 -58.897 1.00 54.53 91 GLU A O 1
ATOM 713 N N . HIS A 1 92 ? 35.685 1.298 -59.660 1.00 52.91 92 HIS A N 1
ATOM 714 C CA . HIS A 1 92 ? 36.130 0.537 -60.830 1.00 52.91 92 HIS A CA 1
ATOM 715 C C . HIS A 1 92 ? 36.097 1.424 -62.091 1.00 52.91 92 HIS A C 1
ATOM 717 O O . HIS A 1 92 ? 35.055 1.508 -62.746 1.00 52.91 92 HIS A O 1
ATOM 723 N N . PRO A 1 93 ? 37.214 2.077 -62.479 1.00 51.22 93 PRO A N 1
ATOM 724 C CA . PRO A 1 93 ? 37.366 2.574 -63.836 1.00 51.22 93 PRO A CA 1
ATOM 725 C C . PRO A 1 93 ? 37.517 1.362 -64.763 1.00 51.22 93 PRO A C 1
ATOM 727 O O . PRO A 1 93 ? 38.476 0.594 -64.648 1.00 51.22 93 PRO A O 1
ATOM 730 N N . GLY A 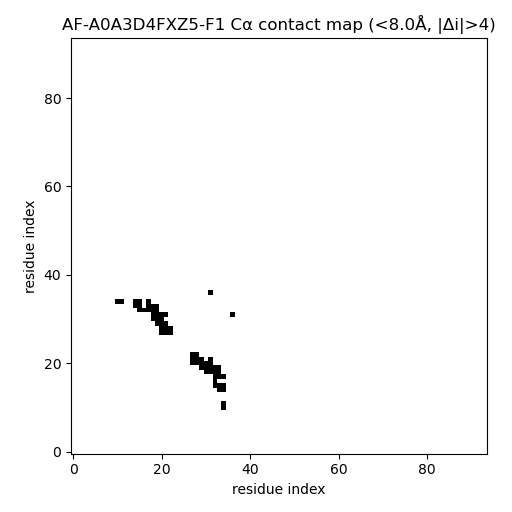1 94 ? 36.518 1.163 -65.624 1.00 48.38 94 GLY A N 1
ATOM 731 C CA . GLY A 1 94 ? 36.664 0.346 -66.830 1.00 48.38 94 GLY A CA 1
ATOM 732 C C . GLY A 1 94 ? 37.625 0.986 -67.821 1.00 48.38 94 GLY A C 1
ATOM 733 O O . GLY A 1 94 ? 37.739 2.234 -67.812 1.00 48.38 94 GLY A O 1
#